Protein AF-A0A7J7HT56-F1 (afdb_monomer_lite)

pLDDT: mean 70.08, std 23.33, range [31.95, 96.06]

Foldseek 3Di:
DWDWDDDADQAFGTKIFDWADDAQAQFKTAGDPPPVRIDTDHPVRVVVPPDDWDWDFDDCVRVVPDDHRMIGTDPVSDDVVSRDHHNDDDPPPDDDDDDDDDDDDDDDDDDDDDDDDDDDDDDDDDDDDDDDPDDDDDDDDDDDDDDDDDDDPDDDDDD

Radius of gyration: 30.37 Å; chains: 1; bounding box: 68×92×60 Å

Sequence (159 aa):
MVEVLEDYNGERGVTVAPLVKVHGLKSVFHQNLDPQETKTIPREEMFRFSHQVPSYMLTDQECKNTPKGCLELDTAAMPPELLEVITEAKEVETAKRATKEDGVESFGKAKEDLHLEESGKSTDQEGMIEDLKNVHTKAMSSNAKESEEEEIVKDTNEG

Secondary structure (DSSP, 8-state):
-EEE-S--BTTTBEEEEEEEEPTT-SSEEEE---TTT-EEE-GGGGGGG-PPPPEEEPPTTTTTTS-SSEEEE-GGGS-GGGGS---S-----------------------------------------------------------------------

Organism: Camellia sinensis (NCBI:txid4442)

InterPro domains:
  IPR024593 Domain of unknown function DUF3444 [PF11926] (1-62)

Structure (mmCIF, N/CA/C/O backbone):
data_AF-A0A7J7HT56-F1
#
_entry.id   AF-A0A7J7HT56-F1
#
loop_
_atom_site.group_PDB
_atom_site.id
_atom_site.type_symbol
_atom_site.label_atom_id
_atom_site.label_alt_id
_atom_site.label_comp_id
_atom_site.label_asym_id
_atom_site.label_entity_id
_atom_site.label_seq_id
_atom_site.pdbx_PDB_ins_code
_atom_site.Cartn_x
_atom_site.Cartn_y
_atom_site.Cartn_z
_atom_site.occupancy
_atom_site.B_iso_or_equiv
_atom_site.auth_seq_id
_atom_site.auth_comp_id
_atom_site.auth_asym_id
_atom_site.auth_atom_id
_atom_site.pdbx_PDB_model_num
ATOM 1 N N . MET A 1 1 ? -4.940 2.049 -3.495 1.00 92.00 1 MET A N 1
ATOM 2 C CA . MET A 1 1 ? -3.548 1.837 -3.035 1.00 92.00 1 MET A CA 1
ATOM 3 C C . MET A 1 1 ? -3.239 0.352 -3.124 1.00 92.00 1 MET A C 1
ATOM 5 O O . MET A 1 1 ? -4.183 -0.434 -3.154 1.00 92.00 1 MET A O 1
ATOM 9 N N . VAL A 1 2 ? -1.966 -0.021 -3.228 1.00 95.00 2 VAL A N 1
ATOM 10 C CA . VAL A 1 2 ? -1.528 -1.415 -3.396 1.00 95.00 2 VAL A CA 1
ATOM 11 C C . VAL A 1 2 ? -0.273 -1.671 -2.568 1.00 95.00 2 VAL A C 1
ATOM 13 O O . VAL A 1 2 ? 0.469 -0.734 -2.282 1.00 95.00 2 VAL A O 1
ATOM 16 N N . GLU A 1 3 ? -0.044 -2.928 -2.217 1.00 95.12 3 GLU A N 1
ATOM 17 C CA . GLU A 1 3 ? 1.198 -3.436 -1.646 1.00 95.12 3 GLU A CA 1
ATOM 18 C C . GLU A 1 3 ? 1.956 -4.228 -2.712 1.00 95.12 3 GLU A C 1
ATOM 20 O O . GLU A 1 3 ? 1.358 -4.992 -3.470 1.00 95.12 3 GLU A O 1
ATOM 25 N N . VAL A 1 4 ? 3.269 -4.030 -2.785 1.00 94.88 4 VAL A N 1
ATOM 26 C CA . VAL A 1 4 ? 4.149 -4.764 -3.699 1.00 94.88 4 VAL A CA 1
ATOM 27 C C . VAL A 1 4 ? 4.534 -6.091 -3.052 1.00 94.88 4 VAL A C 1
ATOM 29 O O . VAL A 1 4 ? 5.032 -6.096 -1.931 1.00 94.88 4 VAL A O 1
ATOM 32 N N . LEU A 1 5 ? 4.300 -7.204 -3.751 1.00 94.06 5 LEU A N 1
ATOM 33 C CA . LEU A 1 5 ? 4.539 -8.555 -3.220 1.00 94.06 5 LEU A CA 1
ATOM 34 C C . LEU A 1 5 ? 5.909 -9.112 -3.599 1.00 94.06 5 LEU A C 1
ATOM 36 O O . LEU A 1 5 ? 6.489 -9.906 -2.864 1.00 94.06 5 LEU A O 1
ATOM 40 N N . GLU A 1 6 ? 6.395 -8.732 -4.776 1.00 93.81 6 GLU A N 1
ATOM 41 C CA . GLU A 1 6 ? 7.605 -9.270 -5.387 1.00 93.81 6 GLU A CA 1
ATOM 42 C C . GLU A 1 6 ? 8.420 -8.137 -6.006 1.00 93.81 6 GLU A C 1
ATOM 44 O O . GLU A 1 6 ? 7.874 -7.101 -6.391 1.00 93.81 6 GLU A O 1
ATOM 49 N N . ASP A 1 7 ? 9.724 -8.356 -6.150 1.00 93.88 7 ASP A N 1
ATOM 50 C CA . ASP A 1 7 ? 10.596 -7.420 -6.848 1.00 93.88 7 ASP A CA 1
ATOM 51 C C . ASP A 1 7 ? 10.227 -7.292 -8.333 1.00 93.88 7 ASP A C 1
ATOM 53 O O . ASP A 1 7 ? 9.654 -8.186 -8.963 1.00 93.88 7 ASP A O 1
ATOM 57 N N . TYR A 1 8 ? 10.606 -6.158 -8.919 1.00 93.56 8 TYR A N 1
ATOM 58 C CA . TYR A 1 8 ? 10.349 -5.874 -10.324 1.00 93.56 8 TYR A CA 1
ATOM 59 C C . TYR A 1 8 ? 11.023 -6.888 -11.264 1.00 93.56 8 TYR A C 1
ATOM 61 O O . TYR A 1 8 ? 12.235 -7.109 -11.223 1.00 93.56 8 TYR A O 1
ATOM 69 N N . ASN A 1 9 ? 10.235 -7.425 -12.195 1.00 94.75 9 ASN A N 1
ATOM 70 C CA . ASN A 1 9 ? 10.691 -8.268 -13.288 1.00 94.75 9 ASN A CA 1
ATOM 71 C C . ASN A 1 9 ? 10.570 -7.529 -14.634 1.00 94.75 9 ASN A C 1
ATOM 73 O O . ASN A 1 9 ? 9.508 -7.025 -14.980 1.00 94.75 9 ASN A O 1
ATOM 77 N N . GLY A 1 10 ? 11.638 -7.511 -15.436 1.00 93.38 10 GLY A N 1
ATOM 78 C CA . GLY A 1 10 ? 11.663 -6.774 -16.707 1.00 93.38 10 GLY A CA 1
ATOM 79 C C . GLY A 1 10 ? 10.704 -7.273 -17.796 1.00 93.38 10 GLY A C 1
ATOM 80 O O . GLY A 1 10 ? 10.359 -6.495 -18.682 1.00 93.38 10 GLY A O 1
ATOM 81 N N . GLU A 1 11 ? 10.287 -8.540 -17.738 1.00 94.06 11 GLU A N 1
ATOM 82 C CA . GLU A 1 11 ? 9.384 -9.160 -18.717 1.00 94.06 11 GLU A CA 1
ATOM 83 C C . GLU A 1 11 ? 7.926 -9.117 -18.256 1.00 94.06 11 GLU A C 1
ATOM 85 O O . GLU A 1 11 ? 7.030 -8.867 -19.056 1.00 94.06 11 GLU A O 1
ATOM 90 N N . ARG A 1 12 ? 7.682 -9.376 -16.966 1.00 92.25 12 ARG A N 1
ATOM 91 C CA . ARG A 1 12 ? 6.328 -9.481 -16.404 1.00 92.25 12 ARG A CA 1
ATOM 92 C C . ARG A 1 12 ? 5.859 -8.217 -15.691 1.00 92.25 12 ARG A C 1
ATOM 94 O O . ARG A 1 12 ? 4.660 -7.997 -15.611 1.00 92.25 12 ARG A O 1
ATOM 101 N N . GLY A 1 13 ? 6.769 -7.385 -15.195 1.00 94.56 13 GLY A N 1
ATOM 102 C CA . GLY A 1 13 ? 6.460 -6.240 -14.343 1.00 94.56 13 GLY A CA 1
ATOM 103 C C . GLY A 1 13 ? 6.496 -6.590 -12.854 1.00 94.56 13 GLY A C 1
ATOM 104 O O . GLY A 1 13 ? 7.377 -7.329 -12.417 1.00 94.56 13 GLY A O 1
ATOM 105 N N . VAL A 1 14 ? 5.574 -6.033 -12.068 1.00 95.62 14 VAL A N 1
ATOM 106 C CA . VAL A 1 14 ? 5.533 -6.194 -10.604 1.00 95.62 14 VAL A CA 1
ATOM 107 C C . VAL A 1 14 ? 4.201 -6.775 -10.139 1.00 95.62 14 VAL A C 1
ATOM 109 O O . VAL A 1 14 ? 3.135 -6.339 -10.578 1.00 95.62 14 VAL A O 1
ATOM 112 N N . THR A 1 15 ? 4.258 -7.758 -9.246 1.00 95.94 15 THR A N 1
ATOM 113 C CA . THR A 1 15 ? 3.073 -8.359 -8.627 1.00 95.94 15 THR A CA 1
ATOM 114 C C . THR A 1 15 ? 2.645 -7.520 -7.425 1.00 95.94 15 THR A C 1
ATOM 116 O O . THR A 1 15 ? 3.452 -7.238 -6.537 1.00 95.94 15 THR A O 1
ATOM 119 N N . VAL A 1 16 ? 1.376 -7.113 -7.390 1.00 95.81 16 VAL A N 1
ATOM 120 C CA . VAL A 1 16 ? 0.818 -6.262 -6.334 1.00 95.81 16 VAL A CA 1
ATOM 121 C C . VAL A 1 16 ? -0.502 -6.812 -5.802 1.00 95.81 16 VAL A C 1
ATOM 123 O O . VAL A 1 16 ? -1.309 -7.357 -6.560 1.00 95.81 16 VAL A O 1
ATOM 126 N N . ALA A 1 17 ? -0.759 -6.606 -4.513 1.00 95.75 17 ALA A N 1
ATOM 127 C CA . ALA A 1 17 ? -2.052 -6.859 -3.887 1.00 95.75 17 ALA A CA 1
ATOM 128 C C . ALA A 1 17 ? -2.770 -5.533 -3.579 1.00 95.75 17 ALA A C 1
ATOM 130 O O . ALA A 1 17 ? -2.159 -4.603 -3.045 1.00 95.75 17 ALA A O 1
ATOM 131 N N . PRO A 1 18 ? -4.071 -5.400 -3.881 1.00 95.38 18 PRO A N 1
ATOM 132 C CA . PRO A 1 18 ? -4.855 -4.245 -3.462 1.00 95.38 18 PRO A CA 1
ATOM 133 C C . PRO A 1 18 ? -4.912 -4.114 -1.937 1.00 95.38 18 PRO A C 1
ATOM 135 O O . PRO A 1 18 ? -5.071 -5.105 -1.227 1.00 95.38 18 PRO A O 1
ATOM 138 N N . LEU A 1 19 ? -4.851 -2.878 -1.441 1.00 94.88 19 LEU A N 1
ATOM 139 C CA . LEU A 1 19 ? -5.098 -2.571 -0.032 1.00 94.88 19 LEU A CA 1
ATOM 140 C C . LEU A 1 19 ? -6.579 -2.247 0.197 1.00 94.88 19 LEU A C 1
ATOM 142 O O . LEU A 1 19 ? -7.157 -1.421 -0.516 1.00 94.88 19 LEU A O 1
ATOM 146 N N . VAL A 1 20 ? -7.174 -2.863 1.218 1.00 93.31 20 VAL A N 1
ATOM 147 C CA . VAL A 1 20 ? -8.571 -2.684 1.634 1.00 93.31 20 VAL A CA 1
ATOM 148 C C . VAL A 1 20 ? -8.618 -1.855 2.909 1.00 93.31 20 VAL A C 1
ATOM 150 O O . VAL A 1 20 ? -7.875 -2.110 3.854 1.00 93.31 20 VAL A O 1
ATOM 153 N N . LYS A 1 21 ? -9.489 -0.842 2.935 1.00 93.19 21 LYS A N 1
ATOM 154 C CA . LYS A 1 21 ? -9.640 0.044 4.091 1.00 93.19 21 LYS A CA 1
ATOM 155 C C . LYS A 1 21 ? -10.320 -0.684 5.246 1.00 93.19 21 LYS A C 1
ATOM 157 O O . LYS A 1 21 ? -11.369 -1.299 5.063 1.00 93.19 21 LYS A O 1
ATOM 162 N N . VAL A 1 22 ? -9.761 -0.554 6.444 1.00 90.44 22 VAL A N 1
ATOM 163 C CA . VAL A 1 22 ? -10.400 -1.043 7.665 1.00 90.44 22 VAL A CA 1
ATOM 164 C C . VAL A 1 22 ? -11.507 -0.073 8.082 1.00 90.44 22 VAL A C 1
ATOM 166 O O . VAL A 1 22 ? -11.292 1.134 8.199 1.00 90.44 22 VAL A O 1
ATOM 169 N N . HIS A 1 23 ? -12.706 -0.605 8.318 1.00 89.00 23 HIS A N 1
ATOM 170 C CA . HIS A 1 23 ? -13.859 0.176 8.769 1.00 89.00 23 HIS A CA 1
ATOM 171 C C . HIS A 1 23 ? -13.566 0.913 10.083 1.00 89.00 23 HIS A C 1
ATOM 173 O O . HIS A 1 23 ? -12.877 0.396 10.961 1.00 89.00 23 HIS A O 1
ATOM 179 N N . GLY A 1 24 ? -14.100 2.128 10.227 1.00 88.00 24 GLY A N 1
ATOM 180 C CA . GLY A 1 24 ? -13.918 2.941 11.435 1.00 88.00 24 GLY A CA 1
ATOM 181 C C . GLY A 1 24 ? -12.535 3.591 11.599 1.00 88.00 24 GLY A C 1
ATOM 182 O O . GLY A 1 24 ? -12.372 4.417 12.495 1.00 88.00 24 GLY A O 1
ATOM 183 N N . LEU A 1 25 ? -11.561 3.294 10.731 1.00 89.06 25 LEU A N 1
ATOM 184 C CA . LEU A 1 25 ? -10.208 3.856 10.787 1.00 89.06 25 LEU A CA 1
ATOM 185 C C . LEU A 1 25 ? -9.920 4.715 9.548 1.00 89.06 25 LEU A C 1
ATOM 187 O O . LEU A 1 25 ? -10.359 4.406 8.442 1.00 89.06 25 LEU A O 1
ATOM 191 N N . LYS A 1 26 ? -9.202 5.832 9.720 1.00 91.56 26 LYS A N 1
ATOM 192 C CA . LYS A 1 26 ? -8.921 6.782 8.623 1.00 91.56 26 LYS A CA 1
ATOM 193 C C . LYS A 1 26 ? -7.846 6.268 7.671 1.00 91.56 26 LYS A C 1
ATOM 195 O O . LYS A 1 26 ? -8.058 6.263 6.462 1.00 91.56 26 LYS A O 1
ATOM 200 N N . SER A 1 27 ? -6.723 5.858 8.247 1.00 93.75 27 SER A N 1
ATOM 201 C CA . SER A 1 27 ? -5.450 5.566 7.584 1.00 93.75 27 SER A CA 1
ATOM 202 C C . SER A 1 27 ? -5.068 4.088 7.625 1.00 93.75 27 SER A C 1
ATOM 204 O O . SER A 1 27 ? -3.982 3.741 7.174 1.00 93.75 27 SER A O 1
ATOM 206 N N . VAL A 1 28 ? -5.922 3.214 8.166 1.00 93.69 28 VAL A N 1
ATOM 207 C CA . VAL A 1 28 ? -5.578 1.801 8.362 1.00 93.69 28 VAL A CA 1
ATOM 208 C C . VAL A 1 28 ? -6.149 0.943 7.245 1.00 93.69 28 VAL A C 1
ATOM 210 O O . VAL A 1 28 ? -7.349 0.974 6.956 1.00 93.69 28 VAL A O 1
ATOM 213 N N . PHE A 1 29 ? -5.270 0.162 6.630 1.00 94.56 29 PHE A N 1
ATOM 214 C CA . PHE A 1 29 ? -5.574 -0.733 5.524 1.00 94.56 29 PHE A CA 1
ATOM 215 C C . PHE A 1 29 ? -4.991 -2.115 5.793 1.00 94.56 29 PHE A C 1
ATOM 217 O O . PHE A 1 29 ? -4.066 -2.258 6.584 1.00 94.56 29 PHE A O 1
ATOM 224 N N . HIS A 1 30 ? -5.501 -3.132 5.116 1.00 93.50 30 HIS A N 1
ATOM 225 C CA . HIS A 1 30 ? -4.893 -4.456 5.095 1.00 93.50 30 HIS A CA 1
ATOM 226 C C . HIS A 1 30 ? -4.772 -4.959 3.661 1.00 93.50 30 HIS A C 1
ATOM 228 O O . HIS A 1 30 ? -5.517 -4.535 2.772 1.00 93.50 30 HIS A O 1
ATOM 234 N N . GLN A 1 31 ? -3.846 -5.886 3.439 1.00 93.62 31 GLN A N 1
ATOM 235 C CA . GLN A 1 31 ? -3.726 -6.581 2.166 1.00 93.62 31 GLN A CA 1
ATOM 236 C C . GLN A 1 31 ? -5.015 -7.347 1.847 1.00 93.62 31 GLN A C 1
ATOM 238 O O . GLN A 1 31 ? -5.585 -8.018 2.715 1.00 93.62 31 GLN A O 1
ATOM 243 N N . ASN A 1 32 ? -5.482 -7.268 0.602 1.00 93.38 32 ASN A N 1
ATOM 244 C CA . ASN A 1 32 ? -6.473 -8.211 0.113 1.00 93.38 32 ASN A CA 1
ATOM 245 C C . ASN A 1 32 ? -5.807 -9.576 -0.097 1.00 93.38 32 ASN A C 1
ATOM 247 O O . ASN A 1 32 ? -4.941 -9.715 -0.955 1.00 93.38 32 ASN A O 1
ATOM 251 N N . LEU A 1 33 ? -6.219 -10.568 0.692 1.00 89.75 33 LEU A N 1
ATOM 252 C CA . LEU A 1 33 ? -5.649 -11.916 0.664 1.00 89.75 33 LEU A CA 1
ATOM 253 C C . LEU A 1 33 ? -6.245 -12.804 -0.439 1.00 89.75 33 LEU A C 1
ATOM 255 O O . LEU A 1 33 ? -5.845 -13.960 -0.551 1.00 89.75 33 LEU A O 1
ATOM 259 N N . ASP A 1 34 ? -7.204 -12.303 -1.227 1.00 92.69 34 ASP A N 1
ATOM 260 C CA . ASP A 1 34 ? -7.745 -13.036 -2.371 1.00 92.69 34 ASP A CA 1
ATOM 261 C C . ASP A 1 34 ? -6.703 -13.105 -3.507 1.00 92.69 34 ASP A C 1
ATOM 263 O O . ASP A 1 34 ? -6.360 -12.071 -4.098 1.00 92.69 34 ASP A O 1
ATOM 267 N N . PRO A 1 35 ? -6.217 -14.307 -3.880 1.00 91.19 35 PRO A N 1
ATOM 268 C CA . PRO A 1 35 ? -5.275 -14.459 -4.984 1.00 91.19 35 PRO A CA 1
ATOM 269 C C . PRO A 1 35 ? -5.826 -13.955 -6.323 1.00 91.19 35 PRO A C 1
ATOM 271 O O . PRO A 1 35 ? -5.043 -13.589 -7.194 1.00 91.19 35 PRO A O 1
ATOM 274 N N . GLN A 1 36 ? -7.152 -13.922 -6.504 1.00 94.50 36 GLN A N 1
ATOM 275 C CA . GLN A 1 36 ? -7.784 -13.402 -7.722 1.00 94.50 36 GLN A CA 1
ATOM 276 C C . GLN A 1 36 ? -7.701 -11.875 -7.834 1.00 94.50 36 GLN A C 1
ATOM 278 O O . GLN A 1 36 ? -7.792 -11.330 -8.932 1.00 94.50 36 GLN A O 1
ATOM 283 N N . GLU A 1 37 ? -7.511 -11.177 -6.715 1.00 94.75 37 GLU A N 1
ATOM 284 C CA . GLU A 1 37 ? -7.366 -9.721 -6.692 1.00 94.75 37 GLU A CA 1
ATOM 285 C C . GLU A 1 37 ? -5.913 -9.269 -6.842 1.00 94.75 37 GLU A C 1
ATOM 287 O O . GLU A 1 37 ? -5.659 -8.089 -7.106 1.00 94.75 37 GLU A O 1
ATOM 292 N N . THR A 1 38 ? -4.966 -10.205 -6.735 1.00 95.00 38 THR A N 1
ATOM 293 C CA . THR A 1 38 ? -3.556 -9.959 -7.036 1.00 95.00 38 THR A CA 1
ATOM 294 C C . THR A 1 38 ? -3.400 -9.652 -8.519 1.00 95.00 38 THR A C 1
ATOM 296 O O . THR A 1 38 ? -3.918 -10.358 -9.385 1.00 95.00 38 THR A O 1
ATOM 299 N N . LYS A 1 39 ? -2.691 -8.567 -8.826 1.00 94.19 39 LYS A N 1
ATOM 300 C CA . LYS A 1 39 ? -2.540 -8.052 -10.189 1.00 94.19 39 LYS A CA 1
ATOM 301 C C . LYS A 1 39 ? -1.069 -7.907 -10.517 1.00 94.19 39 LYS A C 1
ATOM 303 O O . LYS A 1 39 ? -0.265 -7.539 -9.666 1.00 94.19 39 LYS A O 1
ATOM 308 N N . THR A 1 40 ? -0.728 -8.155 -11.771 1.00 95.69 40 THR A N 1
ATOM 309 C CA . THR A 1 40 ? 0.595 -7.836 -12.295 1.00 95.69 40 THR A CA 1
ATOM 310 C C . THR A 1 40 ? 0.511 -6.506 -13.026 1.00 95.69 40 THR A C 1
ATOM 312 O O . THR A 1 40 ? -0.263 -6.364 -13.971 1.00 95.69 40 THR A O 1
ATOM 315 N N . ILE A 1 41 ? 1.288 -5.527 -12.573 1.00 94.69 41 ILE A N 1
ATOM 316 C CA . ILE A 1 41 ? 1.427 -4.241 -13.251 1.00 94.69 41 ILE A CA 1
ATOM 317 C C . ILE A 1 41 ? 2.571 -4.374 -14.252 1.00 94.69 41 ILE A C 1
ATOM 319 O O . ILE A 1 41 ? 3.710 -4.581 -13.820 1.00 94.69 41 ILE A O 1
ATOM 323 N N . PRO A 1 42 ? 2.301 -4.272 -15.564 1.00 95.19 42 PRO A N 1
ATOM 324 C CA . PRO A 1 42 ? 3.331 -4.423 -16.576 1.00 95.19 42 PRO A CA 1
ATOM 325 C C . PRO A 1 42 ? 4.309 -3.244 -16.531 1.00 95.19 42 PRO A C 1
ATOM 327 O O . PRO A 1 42 ? 4.020 -2.177 -15.976 1.00 95.19 42 PRO A O 1
ATOM 330 N N . ARG A 1 43 ? 5.484 -3.426 -17.136 1.00 94.12 43 ARG A N 1
ATOM 331 C CA . ARG A 1 43 ? 6.559 -2.424 -17.153 1.00 94.12 43 ARG A CA 1
ATOM 332 C C . ARG A 1 43 ? 6.080 -1.060 -17.658 1.00 94.12 43 ARG A C 1
ATOM 334 O O . ARG A 1 43 ? 6.477 -0.023 -17.130 1.00 94.12 43 ARG A O 1
ATOM 341 N N . GLU A 1 44 ? 5.227 -1.061 -18.672 1.00 94.12 44 GLU A N 1
ATOM 342 C CA . GLU A 1 44 ? 4.704 0.132 -19.338 1.00 94.12 44 GLU A CA 1
ATOM 343 C C . GLU A 1 44 ? 3.824 0.980 -18.405 1.00 94.12 44 GLU A C 1
ATOM 345 O O . GLU A 1 44 ? 3.678 2.184 -18.615 1.00 94.12 44 GLU A O 1
ATOM 350 N N . GLU A 1 45 ? 3.279 0.377 -17.343 1.00 94.62 45 GLU A N 1
ATOM 351 C CA . GLU A 1 45 ? 2.374 1.016 -16.385 1.00 94.62 45 GLU A CA 1
ATOM 352 C C . GLU A 1 45 ? 3.019 1.305 -15.020 1.00 94.62 45 GLU A C 1
ATOM 354 O O . GLU A 1 45 ? 2.347 1.804 -14.116 1.00 94.62 45 GLU A O 1
ATOM 359 N N . MET A 1 46 ? 4.325 1.068 -14.846 1.00 90.25 46 MET A N 1
ATOM 360 C CA . MET A 1 46 ? 5.011 1.284 -13.559 1.00 90.25 46 MET A CA 1
ATOM 361 C C . MET A 1 46 ? 4.865 2.710 -13.014 1.00 90.25 46 MET A C 1
ATOM 363 O O . MET A 1 46 ? 4.774 2.911 -11.804 1.00 90.25 46 MET A O 1
ATOM 367 N N . PHE A 1 47 ? 4.786 3.709 -13.898 1.00 89.19 47 PHE A N 1
ATOM 368 C CA . PHE A 1 47 ? 4.622 5.111 -13.507 1.00 89.19 47 PHE A CA 1
ATOM 369 C C . PHE A 1 47 ? 3.330 5.381 -12.723 1.00 89.19 47 PHE A C 1
ATOM 371 O O . PHE A 1 47 ? 3.249 6.384 -12.018 1.00 89.19 47 PHE A O 1
ATOM 378 N N . ARG A 1 48 ? 2.334 4.483 -12.783 1.00 86.38 48 ARG A N 1
ATOM 379 C CA . ARG A 1 48 ? 1.090 4.601 -12.007 1.00 86.38 48 ARG A CA 1
ATOM 380 C C . ARG A 1 48 ? 1.305 4.475 -10.496 1.00 86.38 48 ARG A C 1
ATOM 382 O O . ARG A 1 48 ? 0.449 4.921 -9.737 1.00 86.38 48 ARG A O 1
ATOM 389 N N . PHE A 1 49 ? 2.431 3.904 -10.070 1.00 85.56 49 PHE A N 1
ATOM 390 C CA . PHE A 1 49 ? 2.772 3.676 -8.664 1.00 85.56 49 PHE A CA 1
ATOM 391 C C . PHE A 1 49 ? 4.142 4.273 -8.312 1.00 85.56 49 PHE A C 1
ATOM 393 O O . PHE A 1 49 ? 4.879 3.721 -7.503 1.00 85.56 49 PHE A O 1
ATOM 400 N N . SER A 1 50 ? 4.494 5.417 -8.913 1.00 86.81 50 SER A N 1
ATOM 401 C CA . SER A 1 50 ? 5.779 6.092 -8.670 1.00 86.81 50 SER A CA 1
ATOM 402 C C . SER A 1 50 ? 5.957 6.605 -7.237 1.00 86.81 50 SER A C 1
ATOM 404 O O . SER A 1 50 ? 7.072 6.924 -6.834 1.00 86.81 50 SER A O 1
ATOM 406 N N . HIS A 1 51 ? 4.863 6.733 -6.487 1.00 90.75 51 HIS A N 1
ATOM 407 C CA . HIS A 1 51 ? 4.864 7.220 -5.115 1.00 90.75 51 HIS A CA 1
ATOM 408 C C . HIS A 1 51 ? 4.686 6.046 -4.156 1.00 90.75 51 HIS A C 1
ATOM 410 O O . HIS A 1 51 ? 3.680 5.337 -4.218 1.00 90.75 51 HIS A O 1
ATOM 416 N N . GLN A 1 52 ? 5.640 5.878 -3.243 1.00 92.94 52 GLN A N 1
ATOM 417 C CA . GLN A 1 52 ? 5.510 4.965 -2.116 1.00 92.94 52 GLN A CA 1
ATOM 418 C C . GLN A 1 52 ? 4.947 5.729 -0.920 1.00 92.94 52 GLN A C 1
ATOM 420 O O . GLN A 1 52 ? 5.558 6.681 -0.437 1.00 92.94 52 GLN A O 1
ATOM 425 N N . VAL A 1 53 ? 3.782 5.300 -0.441 1.00 94.81 53 VAL A N 1
ATOM 426 C CA . VAL A 1 53 ? 3.168 5.852 0.769 1.00 94.81 53 VAL A CA 1
ATOM 427 C C . VAL A 1 53 ? 3.923 5.307 1.989 1.00 94.81 53 VAL A C 1
ATOM 429 O O . VAL A 1 53 ? 4.034 4.082 2.117 1.00 94.81 53 VAL A O 1
ATOM 432 N N . PRO A 1 54 ? 4.458 6.164 2.880 1.00 95.69 54 PRO A N 1
ATOM 433 C CA . PRO A 1 54 ? 5.036 5.708 4.138 1.00 95.69 54 PRO A CA 1
ATOM 434 C C . PRO A 1 54 ? 4.002 4.927 4.951 1.00 95.69 54 PRO A C 1
ATOM 436 O O . PRO A 1 54 ? 2.834 5.317 5.019 1.00 95.69 54 PRO A O 1
ATOM 439 N N . SER A 1 55 ? 4.427 3.817 5.552 1.00 94.75 55 SER A N 1
ATOM 440 C CA . SER A 1 55 ? 3.534 2.935 6.299 1.00 94.75 55 SER A CA 1
ATOM 441 C C . SER A 1 55 ? 4.203 2.326 7.525 1.00 94.75 55 SER A C 1
ATOM 443 O O . SER A 1 55 ? 5.424 2.161 7.565 1.00 94.75 55 SER A O 1
ATOM 445 N N . TYR A 1 56 ? 3.386 1.991 8.520 1.00 93.38 56 TYR A N 1
ATOM 446 C CA . TYR A 1 56 ? 3.785 1.280 9.729 1.00 93.38 56 TYR A CA 1
ATOM 447 C C . TYR A 1 56 ? 2.894 0.051 9.929 1.00 93.38 56 TYR A C 1
ATOM 449 O O . TYR A 1 56 ? 1.671 0.140 9.827 1.00 93.38 56 TYR A O 1
ATOM 457 N N . MET A 1 57 ? 3.508 -1.100 10.209 1.00 91.75 57 MET A N 1
ATOM 458 C CA . MET A 1 57 ? 2.779 -2.336 10.482 1.00 91.75 57 MET A CA 1
ATOM 459 C C . MET A 1 57 ? 2.253 -2.326 11.913 1.00 91.75 57 MET A C 1
ATOM 461 O O . MET A 1 57 ? 3.028 -2.303 12.867 1.00 91.75 57 MET A O 1
ATOM 465 N N . LEU A 1 58 ? 0.931 -2.375 12.044 1.00 90.44 58 LEU A N 1
ATOM 466 C CA . LEU A 1 58 ? 0.265 -2.412 13.336 1.00 90.44 58 LEU A CA 1
ATOM 467 C C . LEU A 1 58 ? 0.386 -3.801 13.956 1.00 90.44 58 LEU A C 1
ATOM 469 O O . LEU A 1 58 ? 0.257 -4.833 13.293 1.00 90.44 58 LEU A O 1
ATOM 473 N N . THR A 1 59 ? 0.607 -3.817 15.262 1.00 86.25 59 THR A N 1
ATOM 474 C CA . THR A 1 59 ? 0.634 -5.037 16.062 1.00 86.25 59 THR A CA 1
ATOM 475 C C . THR A 1 59 ? -0.783 -5.523 16.367 1.00 86.25 59 THR A C 1
ATOM 477 O O . THR A 1 59 ? -1.740 -4.746 16.428 1.00 86.25 59 THR A O 1
ATOM 480 N N . ASP A 1 60 ? -0.919 -6.818 16.663 1.00 76.38 60 ASP A N 1
ATOM 481 C CA . ASP A 1 60 ? -2.196 -7.434 17.055 1.00 76.38 60 ASP A CA 1
ATOM 482 C C . ASP A 1 60 ? -2.858 -6.727 18.266 1.00 76.38 60 ASP A C 1
ATOM 484 O O . ASP A 1 60 ? -4.075 -6.788 18.449 1.00 76.38 60 ASP A O 1
ATOM 488 N N . GLN A 1 61 ? -2.079 -6.025 19.103 1.00 76.44 61 GLN A N 1
ATOM 489 C CA . GLN A 1 61 ? -2.597 -5.284 20.256 1.00 76.44 61 GLN A CA 1
ATOM 490 C C . GLN A 1 61 ? -3.259 -3.951 19.873 1.00 76.44 61 GLN A C 1
ATOM 492 O O . GLN A 1 61 ? -4.224 -3.546 20.527 1.00 76.44 61 GLN A O 1
ATOM 497 N N . GLU A 1 62 ? -2.748 -3.273 18.847 1.00 76.56 62 GLU A N 1
ATOM 498 C CA . GLU A 1 62 ? -3.277 -2.000 18.330 1.00 76.56 62 GLU A CA 1
ATOM 499 C C . GLU A 1 62 ? -4.539 -2.230 17.484 1.00 76.56 62 GLU A C 1
ATOM 501 O O . GLU A 1 62 ? -5.381 -1.347 17.337 1.00 76.56 62 GLU A O 1
ATOM 506 N N . CYS A 1 63 ? -4.700 -3.458 16.992 1.00 71.25 63 CYS A N 1
ATOM 507 C CA . CYS A 1 63 ? -5.691 -3.866 16.010 1.00 71.25 63 CYS A CA 1
ATOM 508 C C . CYS A 1 63 ? -6.524 -5.073 16.497 1.00 71.25 63 CYS A C 1
ATOM 510 O O . CYS A 1 63 ? -6.810 -6.006 15.755 1.00 71.25 63 CYS A O 1
ATOM 512 N N . LYS A 1 64 ? -6.951 -5.056 17.772 1.00 68.12 64 LYS A N 1
ATOM 513 C CA . LYS A 1 64 ? -7.578 -6.198 18.485 1.00 68.12 64 LYS A CA 1
ATOM 514 C C . LYS A 1 64 ? -8.813 -6.845 17.834 1.00 68.12 64 LYS A C 1
ATOM 516 O O . LYS A 1 64 ? -9.233 -7.896 18.300 1.00 68.12 64 LYS A O 1
ATOM 521 N N . ASN A 1 65 ? -9.393 -6.254 16.792 1.00 72.81 65 ASN A N 1
ATOM 522 C CA . ASN A 1 65 ? -10.559 -6.789 16.080 1.00 72.81 65 ASN A CA 1
ATOM 523 C C . ASN A 1 65 ? -10.439 -6.656 14.553 1.00 72.81 65 ASN A C 1
ATOM 525 O O . ASN A 1 65 ? -11.453 -6.668 13.857 1.00 72.81 65 ASN A O 1
ATOM 529 N N . THR A 1 66 ? -9.232 -6.466 14.023 1.00 71.50 66 THR A N 1
ATOM 530 C CA . THR A 1 66 ? -9.009 -6.277 12.587 1.00 71.50 66 THR A CA 1
ATOM 531 C C . THR A 1 66 ? -8.201 -7.444 12.014 1.00 71.50 66 THR A C 1
ATOM 533 O O . THR A 1 66 ? -7.603 -8.224 12.764 1.00 71.50 66 THR A O 1
ATOM 536 N N . PRO A 1 67 ? -8.219 -7.635 10.684 1.00 77.06 67 PRO A N 1
ATOM 537 C CA . PRO A 1 67 ? -7.400 -8.654 10.044 1.00 77.06 67 PRO A CA 1
ATOM 538 C C . PRO A 1 67 ? -5.916 -8.477 10.388 1.00 77.06 67 PRO A C 1
ATOM 540 O O . PRO A 1 67 ? -5.430 -7.357 10.537 1.00 77.06 67 PRO A O 1
ATOM 543 N N . LYS A 1 68 ? -5.177 -9.585 10.487 1.00 80.94 68 LYS A N 1
ATOM 544 C CA . LYS A 1 68 ? -3.718 -9.535 10.661 1.00 80.94 68 LYS A CA 1
ATOM 545 C C . LYS A 1 68 ? -3.061 -8.806 9.487 1.00 80.94 68 LYS A C 1
ATOM 547 O O . LYS A 1 68 ? -3.566 -8.862 8.369 1.00 80.94 68 LYS A O 1
ATOM 552 N N . GLY A 1 69 ? -1.915 -8.174 9.743 1.00 84.31 69 GLY A N 1
ATOM 553 C CA . GLY A 1 69 ? -1.166 -7.453 8.709 1.00 84.31 69 GLY A CA 1
ATOM 554 C C . GLY A 1 69 ? -1.782 -6.100 8.345 1.00 84.31 69 GLY A C 1
ATOM 555 O O . GLY A 1 69 ? -1.748 -5.699 7.185 1.00 84.31 69 GLY A O 1
ATOM 556 N N . CYS A 1 70 ? -2.381 -5.409 9.319 1.00 92.00 70 CYS A N 1
ATOM 557 C CA . CYS A 1 70 ? -2.828 -4.035 9.121 1.00 92.00 70 CYS A CA 1
ATOM 558 C C . CYS A 1 70 ? -1.633 -3.077 9.018 1.00 92.00 70 CYS A C 1
ATOM 560 O O . CYS A 1 70 ? -0.671 -3.170 9.781 1.00 92.00 70 CYS A O 1
ATOM 562 N N . LEU A 1 71 ? -1.744 -2.122 8.103 1.00 94.12 71 LEU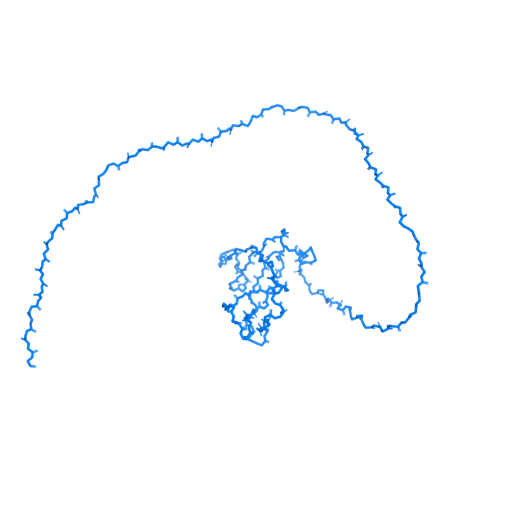 A N 1
ATOM 563 C CA . LEU A 1 71 ? -0.796 -1.046 7.866 1.00 94.12 71 LEU A CA 1
ATOM 564 C C . LEU A 1 71 ? -1.486 0.287 8.142 1.00 94.12 71 LEU A C 1
ATOM 566 O O . LEU A 1 71 ? -2.552 0.562 7.588 1.00 94.12 71 LEU A O 1
ATOM 570 N N . GLU A 1 72 ? -0.868 1.125 8.965 1.00 94.81 72 GLU A N 1
ATOM 571 C CA . GLU A 1 72 ? -1.219 2.537 9.062 1.00 94.81 72 GLU A CA 1
ATOM 572 C C . GLU A 1 72 ? -0.417 3.331 8.030 1.00 94.81 72 GLU A C 1
ATOM 574 O O . GLU A 1 72 ? 0.810 3.253 7.996 1.00 94.81 72 GLU A O 1
ATOM 579 N N . LEU A 1 73 ? -1.118 4.067 7.168 1.00 96.06 73 LEU A N 1
ATOM 580 C CA . LEU A 1 73 ? -0.538 4.866 6.092 1.00 96.06 73 LEU A CA 1
ATOM 581 C C . LEU A 1 73 ? -0.463 6.348 6.474 1.00 96.06 73 LEU A C 1
ATOM 583 O O . LEU A 1 73 ? -1.365 6.876 7.126 1.00 96.06 73 LEU A O 1
ATOM 587 N N . ASP A 1 74 ? 0.579 7.044 6.016 1.00 95.69 74 ASP A N 1
ATOM 588 C CA . ASP A 1 74 ? 0.688 8.491 6.212 1.00 95.69 74 ASP A CA 1
ATOM 589 C C . ASP A 1 74 ? -0.440 9.234 5.476 1.00 95.69 74 ASP A C 1
ATOM 591 O O . ASP A 1 74 ? -0.507 9.267 4.245 1.00 95.69 74 ASP A O 1
ATOM 595 N N . THR A 1 75 ? -1.319 9.873 6.251 1.00 94.44 75 THR A N 1
ATOM 596 C CA . THR A 1 75 ? -2.457 10.640 5.731 1.00 94.44 75 THR A CA 1
ATOM 597 C C . THR A 1 75 ? -2.057 11.801 4.823 1.00 94.44 75 THR A C 1
ATOM 599 O O . THR A 1 75 ? -2.837 12.152 3.943 1.00 94.44 75 THR A O 1
ATOM 602 N N . ALA A 1 76 ? -0.859 12.378 4.986 1.00 94.12 76 ALA A N 1
ATOM 603 C CA . ALA A 1 76 ? -0.374 13.455 4.122 1.00 94.12 76 ALA A CA 1
ATOM 604 C C . ALA A 1 76 ? -0.009 12.955 2.713 1.00 94.12 76 ALA A C 1
ATOM 606 O O . ALA A 1 76 ? -0.001 13.733 1.761 1.00 94.12 76 ALA A O 1
ATOM 607 N N . ALA A 1 77 ? 0.259 11.653 2.576 1.00 92.94 77 ALA A N 1
AT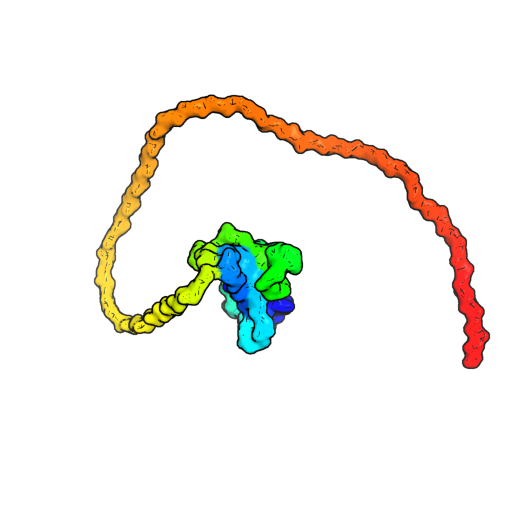OM 608 C CA . ALA A 1 77 ? 0.535 10.980 1.310 1.00 92.94 77 ALA A CA 1
ATOM 609 C C . ALA A 1 77 ? -0.708 10.288 0.715 1.00 92.94 77 ALA A C 1
ATOM 611 O O . ALA A 1 77 ? -0.611 9.618 -0.317 1.00 92.94 77 ALA A O 1
ATOM 612 N N . MET A 1 78 ? -1.878 10.439 1.345 1.00 91.00 78 MET A N 1
ATOM 613 C CA . MET A 1 78 ? -3.140 9.868 0.883 1.00 91.00 78 MET A CA 1
ATOM 614 C C . MET A 1 78 ? -4.045 10.930 0.243 1.00 91.00 78 MET A C 1
ATOM 616 O O . MET A 1 78 ? -4.113 12.061 0.723 1.00 91.00 78 MET A O 1
ATOM 620 N N . PRO A 1 79 ? -4.808 10.571 -0.803 1.00 90.25 79 PRO A N 1
ATOM 621 C CA . PRO A 1 79 ? -5.830 11.454 -1.349 1.00 90.25 79 PRO A CA 1
ATOM 622 C C . PRO A 1 79 ? -6.966 11.672 -0.325 1.00 90.25 79 PRO A C 1
ATOM 624 O O . PRO A 1 79 ? -7.353 10.721 0.369 1.00 90.25 79 PRO A O 1
ATOM 627 N N . PRO A 1 80 ? -7.510 12.900 -0.206 1.00 88.69 80 PRO A N 1
ATOM 628 C CA . PRO A 1 80 ? -8.452 13.270 0.852 1.00 88.69 80 PRO A CA 1
ATOM 629 C C . PRO A 1 80 ? -9.759 12.469 0.818 1.00 88.69 80 PRO A C 1
ATOM 631 O O . PRO A 1 80 ? -10.345 12.215 1.868 1.00 88.69 80 PRO A O 1
ATOM 634 N N . GLU A 1 81 ? -10.179 11.988 -0.352 1.00 89.88 81 GLU A N 1
ATOM 635 C CA . GLU A 1 81 ? -11.364 11.140 -0.528 1.00 89.88 81 GLU A CA 1
ATOM 636 C C . GLU A 1 81 ? -11.223 9.801 0.214 1.00 89.88 81 GLU A C 1
ATOM 638 O O . GLU A 1 81 ? -12.206 9.215 0.661 1.00 89.88 81 GLU A O 1
ATOM 643 N N . LEU A 1 82 ? -9.989 9.316 0.393 1.00 88.38 82 LEU A N 1
ATOM 644 C CA . LEU A 1 82 ? -9.709 8.091 1.141 1.00 88.38 82 LEU A CA 1
ATOM 645 C C . LEU A 1 82 ? -9.594 8.325 2.648 1.00 88.38 82 LEU A C 1
ATOM 647 O O . LEU A 1 82 ? -9.441 7.349 3.379 1.00 88.38 82 LEU A O 1
ATOM 651 N N . LEU A 1 83 ? -9.672 9.565 3.138 1.00 89.38 83 LEU A N 1
ATOM 652 C CA . LEU A 1 83 ? -9.587 9.880 4.569 1.00 89.38 83 LEU A CA 1
ATOM 653 C C . LEU A 1 83 ? -10.950 9.841 5.275 1.00 89.38 83 LEU A C 1
ATOM 655 O O . LEU A 1 83 ? -10.999 9.835 6.508 1.00 89.38 83 LEU A O 1
ATOM 659 N N . GLU A 1 84 ? -12.052 9.747 4.527 1.00 88.88 84 GLU A N 1
ATOM 660 C CA . GLU A 1 84 ? -13.397 9.616 5.090 1.00 88.88 84 GLU A CA 1
ATOM 661 C C . GLU A 1 84 ? -13.542 8.315 5.886 1.00 88.88 84 GLU A C 1
ATOM 663 O O . GLU A 1 84 ? -13.241 7.225 5.395 1.00 88.88 84 GLU A O 1
ATOM 668 N N . VAL A 1 85 ? -13.993 8.403 7.139 1.00 84.25 85 VAL A N 1
ATOM 669 C CA . VAL A 1 85 ? -14.211 7.210 7.963 1.00 84.25 85 VAL A CA 1
ATOM 670 C C . VAL A 1 85 ? -15.493 6.530 7.503 1.00 84.25 85 VAL A C 1
ATOM 672 O O . VAL A 1 85 ? -16.587 7.061 7.681 1.00 84.25 85 VAL A O 1
ATOM 675 N N . ILE A 1 86 ? -15.356 5.335 6.937 1.00 79.31 86 ILE A N 1
ATOM 676 C CA . ILE A 1 86 ? -16.496 4.500 6.568 1.00 79.31 86 ILE A CA 1
ATOM 677 C C . ILE A 1 86 ? -16.978 3.822 7.852 1.00 79.31 86 ILE A C 1
ATOM 679 O O . ILE A 1 86 ? -16.328 2.898 8.349 1.00 79.31 86 ILE A O 1
ATOM 683 N N . THR A 1 87 ? -18.069 4.329 8.428 1.00 75.06 87 THR A N 1
ATOM 684 C CA . THR A 1 87 ? -18.649 3.795 9.670 1.00 75.06 87 THR A CA 1
ATOM 685 C C . THR A 1 87 ? -19.827 2.849 9.448 1.00 75.06 87 THR A C 1
ATOM 687 O O . THR A 1 87 ? -20.167 2.153 10.387 1.00 75.06 87 THR A O 1
ATOM 690 N N . GLU A 1 88 ? -20.423 2.773 8.253 1.00 69.75 88 GLU A N 1
ATOM 691 C CA . GLU A 1 88 ? -21.510 1.840 7.886 1.00 69.75 88 GLU A CA 1
ATOM 692 C C . GLU A 1 88 ? -21.818 1.954 6.375 1.00 69.75 88 GLU A C 1
ATOM 694 O O . GLU A 1 88 ? -21.389 2.918 5.737 1.00 69.75 88 GLU A O 1
ATOM 699 N N . ALA A 1 89 ? -22.518 0.964 5.798 1.00 58.69 89 ALA A N 1
ATOM 700 C CA . ALA A 1 89 ? -22.724 0.772 4.356 1.00 58.69 89 ALA A CA 1
ATOM 701 C C . ALA A 1 89 ? -23.355 1.987 3.650 1.00 58.69 89 ALA A C 1
ATOM 703 O O . ALA A 1 89 ? -24.573 2.108 3.531 1.00 58.69 89 ALA A O 1
ATOM 704 N N . LYS A 1 90 ? -22.512 2.874 3.127 1.00 50.94 90 LYS A N 1
ATOM 705 C CA . LYS A 1 90 ? -22.903 3.815 2.084 1.00 50.94 90 LYS A CA 1
ATOM 706 C C . LYS A 1 90 ? -22.490 3.200 0.755 1.00 50.94 90 LYS A C 1
ATOM 708 O O . LYS A 1 90 ? -21.301 3.087 0.469 1.00 50.94 90 LYS A O 1
ATOM 713 N N . GLU A 1 91 ? -23.476 2.752 -0.019 1.00 50.50 91 GLU A N 1
ATOM 714 C CA . GLU A 1 91 ? -23.275 2.343 -1.407 1.00 50.50 91 GLU A CA 1
ATOM 715 C C . GLU A 1 91 ? -22.603 3.497 -2.162 1.00 50.50 91 GLU A C 1
ATOM 717 O O . GLU A 1 91 ? -23.159 4.588 -2.299 1.00 50.50 91 GLU A O 1
ATOM 722 N N . VAL A 1 92 ? -21.363 3.282 -2.602 1.00 51.03 92 VAL A N 1
ATOM 723 C CA . VAL A 1 92 ? -20.666 4.222 -3.479 1.00 51.03 92 VAL A CA 1
ATOM 724 C C . VAL A 1 92 ? -21.214 4.005 -4.885 1.00 51.03 92 VAL A C 1
ATOM 726 O O . VAL A 1 92 ? -20.797 3.097 -5.604 1.00 51.03 92 VAL A O 1
ATOM 729 N N . GLU A 1 93 ? -22.172 4.847 -5.266 1.00 48.12 93 GLU A N 1
ATOM 730 C CA . GLU A 1 93 ? -22.606 5.050 -6.648 1.00 48.12 93 GLU A CA 1
ATOM 731 C C . GLU A 1 93 ? -21.389 5.470 -7.490 1.00 48.12 93 GLU A C 1
ATOM 733 O O . GLU A 1 93 ? -20.952 6.624 -7.495 1.00 48.12 93 GLU A O 1
ATOM 738 N N . THR A 1 94 ? -20.795 4.506 -8.192 1.00 38.28 94 THR A N 1
ATOM 739 C CA . THR A 1 94 ? -19.744 4.766 -9.176 1.00 38.28 94 THR A CA 1
ATOM 740 C C . THR A 1 94 ? -20.382 5.364 -10.426 1.00 38.28 94 THR A C 1
ATOM 742 O O . THR A 1 94 ? -20.994 4.677 -11.244 1.00 38.28 94 THR A O 1
ATOM 745 N N . ALA A 1 95 ? -20.238 6.680 -10.585 1.00 44.22 95 ALA A N 1
ATOM 746 C CA . ALA A 1 95 ? -20.669 7.389 -11.780 1.00 44.22 95 ALA A CA 1
ATOM 747 C C . ALA A 1 95 ? -19.882 6.899 -13.010 1.00 44.22 95 ALA A C 1
ATOM 749 O O . ALA A 1 95 ? -18.763 7.332 -13.288 1.00 44.22 95 ALA A O 1
ATOM 750 N N . LYS A 1 96 ? -20.501 6.006 -13.790 1.00 44.28 96 LYS A N 1
ATOM 751 C CA . LYS A 1 96 ? -20.153 5.779 -15.195 1.00 44.28 96 LYS A CA 1
ATOM 752 C C . LYS A 1 96 ? -20.382 7.080 -15.961 1.00 44.28 96 LYS A C 1
ATOM 754 O O . LYS A 1 96 ? -21.520 7.527 -16.080 1.00 44.28 96 LYS A O 1
ATOM 759 N N . ARG A 1 97 ? -19.339 7.642 -16.573 1.00 37.84 97 ARG A N 1
ATOM 760 C CA . ARG A 1 97 ? -19.507 8.635 -17.642 1.00 37.84 97 ARG A CA 1
ATOM 761 C C . ARG A 1 97 ? -18.880 8.119 -18.930 1.00 37.84 97 ARG A C 1
ATOM 763 O O . ARG A 1 97 ? -17.697 8.297 -19.181 1.00 37.84 97 ARG A O 1
ATOM 770 N N . ALA A 1 98 ? -19.717 7.483 -19.744 1.00 46.53 98 ALA A N 1
ATOM 771 C CA . ALA A 1 98 ? -19.519 7.361 -21.179 1.00 46.53 98 ALA A CA 1
ATOM 772 C C . ALA A 1 98 ? -20.440 8.382 -21.856 1.00 46.53 98 ALA A C 1
ATOM 774 O O . ALA A 1 98 ? -21.649 8.319 -21.669 1.00 46.53 98 ALA A O 1
ATOM 775 N N . THR A 1 99 ? -19.885 9.319 -22.621 1.00 33.50 99 THR A N 1
ATOM 776 C CA . THR A 1 99 ? -20.564 9.986 -23.745 1.00 33.50 99 THR A CA 1
ATOM 777 C C . THR A 1 99 ? -19.492 10.470 -24.720 1.00 33.50 99 THR A C 1
ATOM 779 O O . THR A 1 99 ? -18.507 11.080 -24.312 1.00 33.50 99 THR A O 1
ATOM 782 N N . LYS A 1 100 ? -19.669 10.105 -25.992 1.00 39.78 100 LYS A N 1
ATOM 783 C CA . LYS A 1 100 ? -18.826 10.462 -27.136 1.00 39.78 100 LYS A CA 1
ATOM 784 C C . LYS A 1 100 ? -19.130 11.889 -27.622 1.00 39.78 100 LYS A C 1
ATOM 786 O O . LYS A 1 100 ? -20.288 12.287 -27.614 1.00 39.78 100 LYS A O 1
ATOM 791 N N . GLU A 1 101 ? -18.058 12.584 -28.001 1.00 36.31 101 GLU A N 1
ATOM 792 C CA . GLU A 1 101 ? -17.817 13.391 -29.219 1.00 36.31 101 GLU A CA 1
ATOM 793 C C . GLU A 1 101 ? -19.004 14.122 -29.885 1.00 36.31 101 GLU A C 1
ATOM 795 O O . GLU A 1 101 ? -19.901 13.478 -30.420 1.00 36.31 101 GLU A O 1
ATOM 800 N N . ASP A 1 102 ? -18.984 15.465 -29.891 1.00 34.38 102 ASP A N 1
ATOM 801 C CA . ASP A 1 102 ? -18.681 16.311 -31.073 1.00 34.38 102 ASP A CA 1
ATOM 802 C C . ASP A 1 102 ? -18.973 17.810 -30.801 1.00 34.38 102 ASP A C 1
ATOM 804 O O . ASP A 1 102 ? -20.011 18.152 -30.237 1.00 34.38 102 ASP A O 1
ATOM 808 N N . GLY A 1 103 ? -18.098 18.712 -31.282 1.00 33.62 103 GLY A N 1
ATOM 809 C CA . GLY A 1 103 ? -18.534 20.033 -31.772 1.00 33.62 103 GLY A CA 1
ATOM 810 C C . GLY A 1 103 ? -17.978 21.335 -31.153 1.00 33.62 103 GLY A C 1
ATOM 811 O O . GLY A 1 103 ? -18.623 21.938 -30.306 1.00 33.62 103 GLY A O 1
ATOM 812 N N . VAL A 1 104 ? -16.892 21.832 -31.766 1.00 33.06 104 VAL A N 1
ATOM 813 C CA . VAL A 1 104 ? -16.580 23.237 -32.154 1.00 33.06 104 VAL A CA 1
ATOM 814 C C . VAL A 1 104 ? -16.143 24.291 -31.108 1.00 33.06 104 VAL A C 1
ATOM 816 O O . VAL A 1 104 ? -16.760 24.544 -30.081 1.00 33.06 104 VAL A O 1
ATOM 819 N N . GLU A 1 105 ? -15.044 24.949 -31.491 1.00 37.12 105 GLU A N 1
ATOM 820 C CA . GLU A 1 105 ? -14.208 25.965 -30.846 1.00 37.12 105 GLU A CA 1
ATOM 821 C C . GLU A 1 105 ? -14.851 27.358 -30.661 1.00 37.12 105 GLU A C 1
ATOM 823 O O . GLU A 1 105 ? -15.634 27.813 -31.493 1.00 37.12 105 GLU A O 1
ATOM 828 N N . SER A 1 106 ? -14.381 28.111 -29.654 1.00 40.25 106 SER A N 1
ATOM 829 C CA . SER A 1 106 ? -14.151 29.564 -29.764 1.00 40.25 106 SER A CA 1
ATOM 830 C C . SER A 1 106 ? -13.189 30.066 -28.677 1.00 40.25 106 SER A C 1
ATOM 832 O O . SER A 1 106 ? -13.348 29.783 -27.493 1.00 40.25 106 SER A O 1
ATOM 834 N N . PHE A 1 107 ? -12.204 30.851 -29.112 1.00 35.03 107 PHE A N 1
ATOM 835 C CA . PHE A 1 107 ? -11.133 31.488 -28.343 1.00 35.03 107 PHE A CA 1
ATOM 836 C C . PHE A 1 107 ? -11.585 32.644 -27.427 1.00 35.03 107 PHE A C 1
ATOM 838 O O . PHE A 1 107 ? -12.473 33.421 -27.775 1.00 35.03 107 PHE A O 1
ATOM 845 N N . GLY A 1 108 ? -10.806 32.858 -26.356 1.00 31.95 108 GLY A N 1
ATOM 846 C CA . GLY A 1 108 ? -10.647 34.131 -25.629 1.00 31.95 108 GLY A CA 1
ATOM 847 C C . GLY A 1 108 ? -11.156 34.076 -24.183 1.00 31.95 108 GLY A C 1
ATOM 848 O O . GLY A 1 108 ? -12.249 33.597 -23.940 1.00 31.95 108 GLY A O 1
ATOM 849 N N . LYS A 1 109 ? -10.467 34.562 -23.148 1.00 36.25 109 LYS A N 1
ATOM 850 C CA . LYS A 1 109 ? -9.210 35.308 -22.996 1.00 36.25 109 LYS A CA 1
ATOM 851 C C . LYS A 1 109 ? -8.775 35.122 -21.533 1.00 36.25 109 LYS A C 1
ATOM 853 O O . LYS A 1 109 ? -9.622 35.138 -20.645 1.00 36.25 109 LYS A O 1
ATOM 858 N N . ALA A 1 110 ? -7.473 35.003 -21.295 1.00 43.78 110 ALA A N 1
ATOM 859 C CA . ALA A 1 110 ? -6.880 35.093 -19.965 1.00 43.78 110 ALA A CA 1
ATOM 860 C C . ALA A 1 110 ? -7.096 36.485 -19.349 1.00 43.78 110 ALA A C 1
ATOM 862 O O . ALA A 1 110 ? -7.012 37.478 -20.077 1.00 43.78 110 ALA A O 1
ATOM 863 N N . LYS A 1 111 ? -7.278 36.537 -18.024 1.00 52.66 111 LYS A N 1
ATOM 864 C CA . LYS A 1 111 ? -6.754 37.599 -17.157 1.00 52.66 111 LYS A CA 1
ATOM 865 C C . LYS A 1 111 ? -6.438 37.043 -15.768 1.00 52.66 111 LYS A C 1
ATOM 867 O O . LYS A 1 111 ? -7.311 36.522 -15.082 1.00 52.66 111 LYS A O 1
ATOM 872 N N . GLU A 1 112 ? -5.152 37.132 -15.445 1.00 40.78 112 GLU A N 1
ATOM 873 C CA . GLU A 1 112 ? -4.594 37.212 -14.099 1.00 40.78 112 GLU A CA 1
ATOM 874 C C . GLU A 1 112 ? -5.264 38.357 -13.339 1.00 40.78 112 GLU A C 1
ATOM 876 O O . GLU A 1 112 ? -5.548 39.375 -13.961 1.00 40.78 112 GLU A O 1
ATOM 881 N N . ASP A 1 113 ? -5.452 38.207 -12.029 1.00 41.75 113 ASP A N 1
ATOM 882 C CA . ASP A 1 113 ? -5.360 39.317 -11.079 1.00 41.75 113 ASP A CA 1
ATOM 883 C C . ASP A 1 113 ? -4.982 38.745 -9.701 1.00 41.75 113 ASP A C 1
ATOM 885 O O . ASP A 1 113 ? -5.762 38.075 -9.022 1.00 41.75 113 ASP A O 1
ATOM 889 N N . LEU A 1 114 ? -3.724 38.986 -9.328 1.00 39.62 114 LEU A N 1
ATOM 890 C CA . LEU A 1 114 ? -3.175 38.843 -7.983 1.00 39.62 114 LEU A CA 1
ATOM 891 C C . LEU A 1 114 ? -3.866 39.851 -7.051 1.00 39.62 114 LEU A C 1
ATOM 893 O O . LEU A 1 114 ? -4.053 41.000 -7.437 1.00 39.62 114 LEU A O 1
ATOM 897 N N . HIS A 1 115 ? -4.163 39.461 -5.811 1.00 43.94 115 HIS A N 1
ATOM 898 C CA . HIS A 1 115 ? -4.389 40.411 -4.717 1.00 43.94 115 HIS A CA 1
ATOM 899 C C . HIS A 1 115 ? -3.644 39.928 -3.468 1.00 43.94 115 HIS A C 1
ATOM 901 O O . HIS A 1 115 ? -4.108 39.046 -2.746 1.00 43.94 115 HIS A O 1
ATOM 907 N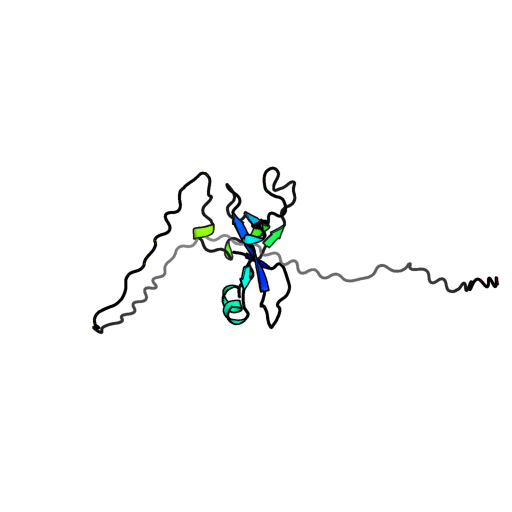 N . LEU A 1 116 ? -2.464 40.515 -3.249 1.00 40.56 116 LEU A N 1
ATOM 908 C CA . LEU A 1 116 ? -1.904 40.719 -1.917 1.00 40.56 116 LEU A CA 1
ATOM 909 C C . LEU A 1 116 ? -2.568 41.971 -1.348 1.00 40.56 116 LEU A C 1
ATOM 911 O O . LEU A 1 116 ? -2.520 42.999 -2.008 1.00 40.56 116 LEU A O 1
ATOM 915 N N . GLU A 1 117 ? -3.079 41.903 -0.124 1.00 43.41 117 GLU A N 1
ATOM 916 C CA . GLU A 1 117 ? -3.010 43.034 0.800 1.00 43.41 117 GLU A CA 1
ATOM 917 C C . GLU A 1 117 ? -2.737 42.500 2.212 1.00 43.41 117 GLU A C 1
ATOM 919 O O . GLU A 1 117 ? -3.368 41.559 2.699 1.00 43.41 117 GLU A O 1
ATOM 924 N N . GLU A 1 118 ? -1.711 43.098 2.801 1.00 42.59 118 GLU A N 1
ATOM 925 C CA . GLU A 1 118 ? -1.130 42.880 4.119 1.00 42.59 118 GLU A CA 1
ATOM 926 C C . GLU A 1 118 ? -1.850 43.741 5.174 1.00 42.59 118 GLU A C 1
ATOM 928 O O . GLU A 1 118 ? -2.530 44.707 4.834 1.00 42.59 118 GLU A O 1
ATOM 933 N N . SER A 1 119 ? -1.601 43.418 6.452 1.00 43.75 119 SER A N 1
ATOM 934 C CA . SER A 1 119 ? -1.771 44.221 7.682 1.00 43.75 119 SER A CA 1
ATOM 935 C C . SER A 1 119 ? -2.791 43.567 8.619 1.00 43.75 119 SER A C 1
ATOM 937 O O . SER A 1 119 ? -3.956 43.416 8.280 1.00 43.75 119 SER A O 1
ATOM 939 N N . GLY A 1 120 ? -2.470 43.103 9.825 1.00 35.78 120 GLY A N 1
ATOM 940 C CA . GLY A 1 120 ? -1.350 43.404 10.705 1.00 35.78 120 GLY A CA 1
ATOM 941 C C . GLY A 1 120 ? -1.920 43.742 12.084 1.00 35.78 120 GLY A C 1
ATOM 942 O O . GLY A 1 120 ? -2.504 44.808 12.252 1.00 35.78 120 GLY A O 1
ATOM 943 N N . LYS A 1 121 ? -1.753 42.860 13.081 1.00 41.88 121 LYS A N 1
ATOM 944 C CA . LYS A 1 121 ? -1.564 43.295 14.474 1.00 41.88 121 LYS A CA 1
ATOM 945 C C . LYS A 1 121 ? -0.939 42.205 15.345 1.00 41.88 121 LYS A C 1
ATOM 947 O O . LYS A 1 121 ? -1.422 41.081 15.410 1.00 41.88 121 LYS A O 1
ATOM 952 N N . SER A 1 122 ? 0.144 42.616 15.987 1.00 40.34 122 SER A N 1
ATOM 953 C CA . SER A 1 122 ? 1.011 41.930 16.935 1.00 40.34 122 SER A CA 1
ATOM 954 C C . SER A 1 122 ? 0.351 41.650 18.285 1.00 40.34 122 SER A C 1
ATOM 956 O O . SER A 1 122 ? -0.470 42.440 18.748 1.00 40.34 122 SER A O 1
ATOM 958 N N . THR A 1 123 ? 0.823 40.599 18.956 1.00 40.03 123 THR A N 1
ATOM 959 C CA . THR A 1 123 ? 1.137 40.639 20.392 1.00 40.03 123 THR A CA 1
ATOM 960 C C . THR A 1 123 ? 2.308 39.704 20.662 1.00 40.03 123 THR A C 1
ATOM 962 O O . THR A 1 123 ? 2.277 38.529 20.302 1.00 40.03 123 THR A O 1
ATOM 965 N N . ASP A 1 124 ? 3.328 40.283 21.270 1.00 44.50 124 ASP A N 1
ATOM 966 C CA . ASP A 1 124 ? 4.644 39.737 21.567 1.00 44.50 124 ASP A CA 1
ATOM 967 C C . ASP A 1 124 ? 4.563 38.678 22.668 1.00 44.50 124 ASP A C 1
ATOM 969 O O . ASP A 1 124 ? 3.902 38.939 23.670 1.00 44.50 124 ASP A O 1
ATOM 973 N N . GLN A 1 125 ? 5.276 37.550 22.534 1.00 46.56 125 GLN A N 1
ATOM 974 C CA . GLN A 1 125 ? 5.920 36.882 23.673 1.00 46.56 125 GLN A CA 1
ATOM 975 C C . GLN A 1 125 ? 7.247 36.239 23.251 1.00 46.56 125 GLN A C 1
ATOM 977 O O . GLN A 1 125 ? 7.333 35.437 22.324 1.00 46.56 125 GLN A O 1
ATOM 982 N N . GLU A 1 126 ? 8.273 36.683 23.963 1.00 40.34 126 GLU A N 1
ATOM 983 C CA . GLU A 1 126 ? 9.696 36.415 23.835 1.00 40.34 126 GLU A CA 1
ATOM 984 C C . GLU A 1 126 ? 10.103 35.144 24.606 1.00 40.34 126 GLU A C 1
ATOM 986 O O . GLU A 1 126 ? 9.630 34.924 25.722 1.00 40.34 126 GLU A O 1
ATOM 991 N N . GLY A 1 127 ? 11.061 34.384 24.059 1.00 36.91 127 GLY A N 1
ATOM 992 C CA . GLY A 1 127 ? 11.899 33.412 24.785 1.00 36.91 127 GLY A CA 1
ATOM 993 C C . GLY A 1 127 ? 11.388 31.962 24.773 1.00 36.91 127 GLY A C 1
ATOM 994 O O . GLY A 1 127 ? 10.213 31.708 24.979 1.00 36.91 127 GLY A O 1
ATOM 995 N N . MET A 1 128 ? 12.185 30.914 24.563 1.00 47.81 128 MET A N 1
ATOM 996 C CA . MET A 1 128 ? 13.631 30.737 24.424 1.00 47.81 128 MET A CA 1
ATOM 997 C C . MET A 1 128 ? 13.832 29.495 23.536 1.00 47.81 128 MET A C 1
ATOM 999 O O . MET A 1 128 ? 13.229 28.456 23.795 1.00 47.81 128 MET A O 1
ATOM 1003 N N . ILE A 1 129 ? 14.651 29.588 22.486 1.00 51.59 129 ILE A N 1
ATOM 1004 C CA . ILE A 1 129 ? 15.116 28.413 21.738 1.00 51.59 129 ILE A CA 1
ATOM 1005 C C . ILE A 1 129 ? 16.401 27.970 22.433 1.00 51.59 129 ILE A C 1
ATOM 1007 O O . ILE A 1 129 ? 17.419 28.647 22.314 1.00 51.59 129 ILE A O 1
ATOM 1011 N N . GLU A 1 130 ? 16.351 26.878 23.193 1.00 52.62 130 GLU A N 1
ATOM 1012 C CA . GLU A 1 130 ? 17.570 26.239 23.686 1.00 52.62 130 GLU A CA 1
ATOM 1013 C C . GLU A 1 130 ? 18.042 25.186 22.685 1.00 52.62 130 GLU A C 1
ATOM 1015 O O . GLU A 1 130 ? 17.481 24.099 22.537 1.00 52.62 130 GLU A O 1
ATOM 1020 N N . ASP A 1 131 ? 19.112 25.564 21.993 1.00 49.59 131 ASP A N 1
ATOM 1021 C CA . ASP A 1 131 ? 20.042 24.685 21.311 1.00 49.59 131 ASP A CA 1
ATOM 1022 C C . ASP A 1 131 ? 20.578 23.610 22.270 1.00 49.59 131 ASP A C 1
ATOM 1024 O O . ASP A 1 131 ? 21.349 23.905 23.181 1.00 49.59 131 ASP A O 1
ATOM 1028 N N . LEU A 1 132 ? 20.287 22.336 22.001 1.00 54.00 132 LEU A N 1
ATOM 1029 C CA . LEU A 1 132 ? 21.141 21.240 22.461 1.00 54.00 132 LEU A CA 1
ATOM 1030 C C . LEU A 1 132 ? 21.709 20.477 21.265 1.00 54.00 132 LEU A C 1
ATOM 1032 O O . LEU A 1 132 ? 21.324 19.360 20.930 1.00 54.00 132 LEU A O 1
ATOM 1036 N N . LYS A 1 133 ? 22.732 21.087 20.663 1.00 52.81 133 LYS A N 1
ATOM 1037 C CA . LYS A 1 133 ? 23.899 20.330 20.214 1.00 52.81 133 LYS A CA 1
ATOM 1038 C C . LYS A 1 133 ? 24.699 19.987 21.466 1.00 52.81 133 LYS A C 1
ATOM 1040 O O . LYS A 1 133 ? 25.262 20.888 22.076 1.00 52.81 133 LYS A O 1
ATOM 1045 N N . ASN A 1 134 ? 24.815 18.711 21.819 1.00 50.09 134 ASN A N 1
ATOM 1046 C CA . ASN A 1 134 ? 25.950 18.291 22.632 1.00 50.09 134 ASN A CA 1
ATOM 1047 C C . ASN A 1 134 ? 26.511 16.955 22.148 1.00 50.09 134 ASN A C 1
ATOM 1049 O O . ASN A 1 134 ? 26.000 15.875 22.431 1.00 50.09 134 ASN A O 1
ATOM 1053 N N . VAL A 1 135 ? 27.598 17.083 21.393 1.00 52.59 135 VAL A N 1
ATOM 1054 C CA . VAL A 1 135 ? 28.617 16.060 21.190 1.00 52.59 135 VAL A CA 1
ATOM 1055 C C . VAL A 1 135 ? 29.418 15.943 22.488 1.00 52.59 135 VAL A C 1
ATOM 1057 O O . VAL A 1 135 ? 29.964 16.934 22.961 1.00 52.59 135 VAL A O 1
ATOM 1060 N N . HIS A 1 136 ? 29.563 14.734 23.025 1.00 43.72 136 HIS A N 1
ATOM 1061 C CA . HIS A 1 136 ? 30.675 14.390 23.917 1.00 43.72 136 HIS A CA 1
ATOM 1062 C C . HIS A 1 136 ? 30.985 12.900 23.733 1.00 43.72 136 HIS A C 1
ATOM 1064 O O . HIS A 1 136 ? 30.188 12.037 24.072 1.00 43.72 136 HIS A O 1
ATOM 1070 N N . THR A 1 137 ? 31.934 12.559 22.866 1.00 38.91 137 THR A N 1
ATOM 1071 C CA . THR A 1 137 ? 33.337 12.231 23.173 1.00 38.91 137 THR A CA 1
ATOM 1072 C C . THR A 1 137 ? 33.591 11.399 24.444 1.00 38.91 137 THR A C 1
ATOM 1074 O O . THR A 1 137 ? 33.484 11.880 25.568 1.00 38.91 137 THR A O 1
ATOM 1077 N N . LYS A 1 138 ? 34.100 10.188 24.160 1.00 41.12 138 LYS A N 1
ATOM 1078 C CA . LYS A 1 138 ? 35.268 9.507 24.749 1.00 41.12 138 LYS A CA 1
ATOM 1079 C C . LYS A 1 138 ? 35.034 8.337 25.722 1.00 41.12 138 LYS A C 1
ATOM 1081 O O . LYS A 1 138 ? 34.675 8.507 26.875 1.00 41.12 138 LYS A O 1
ATOM 1086 N N . ALA A 1 139 ? 35.448 7.182 25.190 1.00 41.88 139 ALA A N 1
ATOM 1087 C CA . ALA A 1 139 ? 36.159 6.053 25.791 1.00 41.88 139 ALA A CA 1
ATOM 1088 C C . ALA A 1 139 ? 35.572 5.384 27.039 1.00 41.88 139 ALA A C 1
ATOM 1090 O O . ALA A 1 139 ? 35.674 5.895 28.150 1.00 41.88 139 ALA A O 1
ATOM 1091 N N . MET A 1 140 ? 35.192 4.117 26.860 1.00 46.00 140 MET A N 1
ATOM 1092 C CA . MET A 1 140 ? 35.478 3.099 27.861 1.00 46.00 140 MET A CA 1
ATOM 1093 C C . MET A 1 140 ? 36.410 2.041 27.280 1.00 46.00 140 MET A C 1
ATOM 1095 O O . MET A 1 140 ? 36.223 1.518 26.185 1.00 46.00 140 MET A O 1
ATOM 1099 N N . SER A 1 141 ? 37.467 1.836 28.050 1.00 43.75 141 SER A N 1
ATOM 1100 C CA . SER A 1 141 ? 38.537 0.873 27.894 1.00 43.75 141 SER A CA 1
ATOM 1101 C C . SER A 1 141 ? 38.033 -0.559 28.107 1.00 43.75 141 SER A C 1
ATOM 1103 O O . SER A 1 141 ? 37.214 -0.800 28.988 1.00 43.75 141 SER A O 1
ATOM 1105 N N . SER A 1 142 ? 3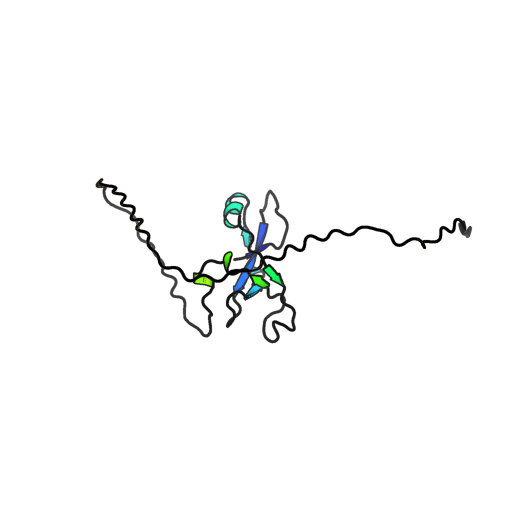8.624 -1.483 27.342 1.00 46.91 142 SER A N 1
ATOM 1106 C CA . SER A 1 142 ? 39.015 -2.852 27.727 1.00 46.91 142 SER A CA 1
ATOM 1107 C C . SER A 1 142 ? 37.975 -3.793 28.356 1.00 46.91 142 SER A C 1
ATOM 1109 O O . SER A 1 142 ? 37.730 -3.738 29.557 1.00 46.91 142 SER A O 1
ATOM 1111 N N . ASN A 1 143 ? 37.518 -4.784 27.581 1.00 41.91 143 ASN A N 1
ATOM 1112 C CA . ASN A 1 143 ? 37.917 -6.189 27.777 1.00 41.91 143 ASN A CA 1
ATOM 1113 C C . ASN A 1 143 ? 37.277 -7.079 26.697 1.00 41.91 143 ASN A C 1
ATOM 1115 O O . ASN A 1 143 ? 3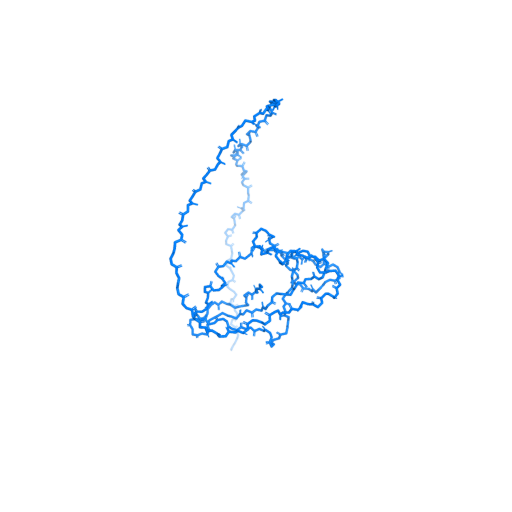6.144 -7.527 26.838 1.00 41.91 143 ASN A O 1
ATOM 1119 N N . ALA A 1 144 ? 38.024 -7.387 25.641 1.00 47.22 144 ALA A N 1
ATOM 1120 C CA . ALA A 1 144 ? 37.841 -8.631 24.904 1.00 47.22 144 ALA A CA 1
ATOM 1121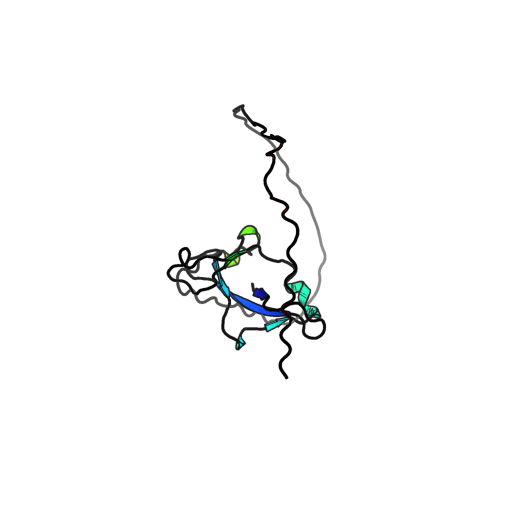 C C . ALA A 1 144 ? 39.185 -9.348 24.989 1.00 47.22 144 ALA A C 1
ATOM 1123 O O . ALA A 1 144 ? 40.187 -8.857 24.472 1.00 47.22 144 ALA A O 1
ATOM 1124 N N . LYS A 1 145 ? 39.212 -10.431 25.770 1.00 51.72 145 LYS A N 1
ATOM 1125 C CA . LYS A 1 145 ? 40.362 -11.319 25.880 1.00 51.72 145 LYS A CA 1
ATOM 1126 C C . LYS A 1 145 ? 40.655 -11.892 24.503 1.00 51.72 145 LYS A C 1
ATOM 1128 O O . LYS A 1 145 ? 39.817 -12.574 23.922 1.00 51.72 145 LYS A O 1
ATOM 1133 N N . GLU A 1 146 ? 41.862 -11.628 24.051 1.00 48.06 146 GLU A N 1
ATOM 1134 C CA . GLU A 1 146 ? 42.609 -12.508 23.178 1.00 48.06 146 GLU A CA 1
ATOM 1135 C C . GLU A 1 146 ? 42.927 -13.781 23.983 1.00 48.06 146 GLU A C 1
ATOM 1137 O O . GLU A 1 146 ? 43.488 -13.716 25.080 1.00 48.06 146 GLU A O 1
ATOM 1142 N N . SER A 1 147 ? 42.492 -14.932 23.486 1.00 52.28 147 SER A N 1
ATOM 1143 C CA . SER A 1 147 ? 43.143 -16.205 23.772 1.00 52.28 147 SER A CA 1
ATOM 1144 C C . SER A 1 147 ? 43.278 -16.924 22.444 1.00 52.28 147 SER A C 1
ATOM 1146 O O . SER A 1 147 ? 42.297 -17.413 21.880 1.00 52.28 147 SER A O 1
ATOM 1148 N N . GLU A 1 148 ? 44.507 -16.869 21.951 1.00 50.22 148 GLU A N 1
ATOM 1149 C CA . GLU A 1 148 ? 45.097 -17.787 20.995 1.00 50.22 148 GLU A CA 1
ATOM 1150 C C . GLU A 1 148 ? 44.808 -19.256 21.353 1.00 50.22 148 GLU A C 1
ATOM 1152 O O . GLU A 1 148 ? 44.661 -19.608 22.522 1.00 50.22 148 GLU A O 1
ATOM 1157 N N . GLU A 1 149 ? 44.776 -20.064 20.291 1.00 45.28 149 GLU A N 1
ATOM 1158 C CA . GLU A 1 149 ? 45.182 -21.473 20.232 1.00 45.28 149 GLU A CA 1
ATOM 1159 C C . GLU A 1 149 ? 44.456 -22.501 21.122 1.00 45.28 149 GLU A C 1
ATOM 1161 O O . GLU A 1 149 ? 44.717 -22.642 22.309 1.00 45.28 149 GLU A O 1
ATOM 1166 N N . GLU A 1 150 ? 43.656 -23.362 20.480 1.00 48.62 150 GLU A N 1
ATOM 1167 C CA . GLU A 1 150 ? 44.015 -24.788 20.464 1.00 48.62 150 GLU A CA 1
ATOM 1168 C C . GLU A 1 150 ? 43.411 -25.513 19.247 1.00 48.62 150 GLU A C 1
ATOM 1170 O O . GLU A 1 150 ? 42.199 -25.615 19.044 1.00 48.62 150 GLU A O 1
ATOM 1175 N N . GLU A 1 151 ? 44.328 -25.998 18.419 1.00 50.62 151 GLU A N 1
ATOM 1176 C CA . GLU A 1 151 ? 44.184 -27.039 17.415 1.00 50.62 151 GLU A CA 1
ATOM 1177 C C . GLU A 1 151 ? 43.679 -28.338 18.058 1.00 50.62 151 GLU A C 1
ATOM 1179 O O . GLU A 1 151 ? 44.364 -28.918 18.892 1.00 50.62 151 GLU A O 1
ATOM 1184 N N . ILE A 1 152 ? 42.521 -28.851 17.630 1.00 49.56 152 ILE A N 1
ATOM 1185 C CA . ILE A 1 152 ? 42.231 -30.290 17.719 1.00 49.56 152 ILE A CA 1
ATOM 1186 C C . ILE A 1 152 ? 41.537 -30.710 16.423 1.00 49.56 152 ILE A C 1
ATOM 1188 O O . ILE A 1 152 ? 40.310 -30.820 16.341 1.00 49.56 152 ILE A O 1
ATOM 1192 N N . VAL A 1 153 ? 42.339 -30.957 15.387 1.00 60.69 153 VAL A N 1
ATOM 1193 C CA . VAL A 1 153 ? 41.918 -31.837 14.294 1.00 60.69 153 VAL A CA 1
ATOM 1194 C C . VAL A 1 153 ? 41.866 -33.238 14.891 1.00 60.69 153 VAL A C 1
ATOM 1196 O O . VAL A 1 153 ? 42.887 -33.826 15.236 1.00 60.69 153 VAL A O 1
ATOM 1199 N N . LYS A 1 154 ? 40.654 -33.753 15.098 1.00 58.56 154 LYS A N 1
ATOM 1200 C CA . LYS A 1 154 ? 40.460 -35.144 15.497 1.00 58.56 154 LYS A CA 1
ATOM 1201 C C . LYS A 1 154 ? 40.741 -36.023 14.288 1.00 58.56 154 LYS A C 1
ATOM 1203 O O . LYS A 1 154 ? 39.888 -36.166 13.416 1.00 58.56 154 LYS A O 1
ATOM 1208 N N . ASP A 1 155 ? 41.922 -36.625 14.275 1.00 53.53 155 ASP A N 1
ATOM 1209 C CA . ASP A 1 155 ? 42.127 -37.890 13.589 1.00 53.53 155 ASP A CA 1
ATOM 1210 C C . ASP A 1 155 ? 41.116 -38.906 14.132 1.00 53.53 155 ASP A C 1
ATOM 1212 O O . ASP A 1 155 ? 41.069 -39.206 15.328 1.00 53.53 155 ASP A O 1
ATOM 1216 N N . THR A 1 156 ? 40.279 -39.451 13.257 1.00 65.38 156 THR A N 1
ATOM 1217 C CA . THR A 1 156 ? 39.716 -40.788 13.459 1.00 65.38 156 THR A CA 1
ATOM 1218 C C . THR A 1 156 ? 39.547 -41.443 12.097 1.00 65.38 156 THR A C 1
ATOM 1220 O O . THR A 1 156 ? 38.536 -41.325 11.414 1.00 65.38 156 THR A O 1
ATOM 1223 N N . ASN A 1 157 ? 40.642 -42.078 11.697 1.00 51.69 157 ASN A N 1
ATOM 1224 C CA . ASN A 1 157 ? 40.698 -43.216 10.798 1.00 51.69 157 ASN A CA 1
ATOM 1225 C C . ASN A 1 157 ? 39.779 -44.333 11.310 1.00 51.69 157 ASN A C 1
ATOM 1227 O O . ASN A 1 157 ? 40.133 -44.897 12.335 1.00 51.69 157 ASN A O 1
ATOM 1231 N N . GLU A 1 158 ? 38.697 -44.654 10.595 1.00 61.53 158 GLU A N 1
ATOM 1232 C CA . GLU A 1 158 ? 38.057 -45.983 10.461 1.00 61.53 158 GLU A CA 1
ATOM 1233 C C . GLU A 1 158 ? 37.125 -45.886 9.228 1.00 61.53 158 GLU A C 1
ATOM 1235 O O . GLU A 1 158 ? 36.315 -44.967 9.171 1.00 61.53 158 GLU A O 1
ATOM 1240 N N . GLY A 1 159 ? 37.137 -46.702 8.175 1.00 46.69 159 GLY A N 1
ATOM 1241 C CA . GLY A 1 159 ? 37.901 -47.855 7.710 1.00 46.69 159 GLY A CA 1
ATOM 1242 C C . GLY A 1 159 ? 37.410 -48.186 6.292 1.00 46.69 159 GLY A C 1
ATOM 1243 O O . GLY A 1 159 ? 36.377 -47.610 5.874 1.00 46.69 159 GLY A O 1
#

=== Feature glossary ===
Key to the feature types in this record:

— What the protein is —

Primary structure: the covalent order of the twenty standard amino acids along the backbone. Two proteins with the same sequence will (almost always) fold to the same structure; two with 30% identity often share a fold but not the details.

Database cross-references. InterPro integrates a dozen domain/family signature databases into unified entries with residue-range hits. GO terms attach function/process/location labels with evidence codes. CATH codes position the fold in a four-level structural taxonomy. Organism is the NCBI-taxonomy species name.

— Where its atoms are —

The mmCIF block holds the 3D Cartesian coordinates of each backbone atom (N, Cα, C, O) in ångströms. mmCIF is the PDB's canonical archive format — a tagged-loop text representation of the atomic model.

Six rendered views show the 3D structure from the faces of a cube — i.e. along ±x, ±y, ±z. Rendering representation is drawn randomly per protein from cartoon (secondary-structure ribbons), sticks (backbone bonds), or molecular surface; coloring is either N→C rainbow (blue at the N-terminus through red at the C-terminus) or one color per chain.

— Local backbone conformation —

DSSP 8-state secondary structure assigns each residue one of H (α-helix), G (3₁₀-helix), I (π-helix), E (extended β-strand), B (isolated β-bridge), T (hydrogen-bonded turn), S (bend), or '-' (coil). The assignment is computed from backbone hydrogen-bond geometry via the Kabsch–Sander algorithm.

P-SEA three-state annotation labels each residue as helix, strand, or coil based purely on the geometry of the Cα trace. It serves as a fallback when the full backbone (and thus DSSP) is unavailable.

The φ/ψ torsion pair specifies the backbone conformation at each residue. φ rotates about the N–Cα bond, ψ about the Cα–C bond. Steric clashes forbid most of the (φ, ψ) plane — the allowed regions (α-helix basin, β-sheet basin, left-handed helix) are the Ramachandran-allowed regions.

— Global shape and packing —

The geometric summary reports three shape descriptors. Rg (radius of gyration) measures how spread out the Cα atoms are about their centre of mass; compact globular proteins have small Rg, elongated or unfolded ones large. Cα contacts (<8 Å, |i−j|>4) count long-range residue pairs in spatial proximity — high for tightly packed folds, near zero for rods or random coil. The bounding-box extents give the protein's footprint along x, y, z in Å.

Accessible surface area quantifies burial. A residue with SASA near zero is packed into the hydrophobic core; one with SASA >100 Å² sits on the surface. Computed here via the Shrake–Rupley numerical algorithm with a 1.4 Å probe.

Plot images: a contact map (which residues are close in 3D, as an N×N binary image), a Ramachandran scatter (backbone torsion angles, revealing secondary-structure composition at a glance), and — for AlphaFold structures — a PAE heatmap (pairwise prediction confidence).

— Structural neighborhood —

The Foldseek 3Di string encodes local tertiary geometry as a 20-letter alphabet — one character per residue — derived from the relative positions of nearby Cα atoms. Unlike the amino-acid sequence, 3Di is a direct function of the 3D structure, so two proteins with the same fold have similar 3Di strings even at low sequence identity.

Nearest PDB neighbors are the top structural matches found by Foldseek when searching this structure against the entire Protein Data Bank. Each hit reports a TM-score (0 to 1; >0.5 almost always implies the same fold) and an E-value. These are *structural* homologs — they may share no detectable sequence similarity.

— Confidence and disorder —

For AlphaFold models, the B-factor field carries pLDDT — the model's own estimate of local accuracy on a 0–100 scale. Regions with pLDDT<50 should be treated as essentially unmodeled; they often correspond to intrinsically disordered segments.

B-factor (Debye–Waller factor) reflects atomic displacement in the crystal lattice. It is an experimental observable (units Å²), not a prediction; low values mean the atom is pinned down, high values mean it moves or is heterogeneous across the crystal.

Predicted aligned error is AlphaFold's pairwise confidence. Unlike pLDDT (per-residue), PAE is per-residue-pair and captures whether two parts of the structure are correctly placed relative to each other. Units are ångströms of expected positional error.